Protein AF-U3KQU2-F1 (afdb_monomer)

Radius of gyration: 23.63 Å; Cα contacts (8 Å, |Δi|>4): 163; chains: 1; bounding box: 88×37×46 Å

Mean predicted aligned error: 6.27 Å

Foldseek 3Di:
DDDPPDDPPPPDDPCNVPNDVVVVVVVVVVVVCVVADDQKDKDFAPVVVDAQVVVLVVVQVVCCVVVVNDGWDWDADPVRRRMIITGDDDDDPPDDADPWEWEFEQVQVVVVSSPDDDDPVRTQDTDPPDDPPDDHYYHYPNPPPRHRD

Structure (mmCIF, N/CA/C/O backbone):
data_AF-U3KQU2-F1
#
_entry.id   AF-U3KQU2-F1
#
loop_
_atom_site.group_PDB
_atom_site.id
_atom_site.type_symbol
_atom_site.label_atom_id
_atom_site.label_alt_id
_atom_site.label_comp_id
_atom_site.label_asym_id
_atom_site.label_entity_id
_atom_site.label_seq_id
_atom_site.pdbx_PDB_ins_code
_atom_site.Cartn_x
_atom_site.Cartn_y
_atom_site.Cartn_z
_atom_site.occupancy
_atom_site.B_iso_or_equiv
_atom_site.auth_seq_id
_atom_site.auth_comp_id
_atom_site.auth_asym_id
_atom_site.auth_atom_id
_atom_site.pdbx_PDB_model_num
ATOM 1 N N . MET A 1 1 ? 66.041 1.825 -3.009 1.00 39.00 1 MET A N 1
ATOM 2 C CA . MET A 1 1 ? 65.180 2.712 -2.190 1.00 39.00 1 MET A CA 1
ATOM 3 C C . MET A 1 1 ? 63.747 2.633 -2.703 1.00 39.00 1 MET A C 1
ATOM 5 O O . MET A 1 1 ? 63.413 3.295 -3.675 1.00 39.00 1 MET A O 1
ATOM 9 N N . PHE A 1 2 ? 62.904 1.799 -2.093 1.00 36.03 2 PHE A N 1
ATOM 10 C CA . PHE A 1 2 ? 61.477 1.744 -2.420 1.00 36.03 2 PHE A CA 1
ATOM 11 C C . PHE A 1 2 ? 60.723 2.735 -1.529 1.00 36.03 2 PHE A C 1
ATOM 13 O O . PHE A 1 2 ? 60.588 2.519 -0.326 1.00 36.03 2 PHE A O 1
ATOM 20 N N . HIS A 1 3 ? 60.248 3.836 -2.115 1.00 40.59 3 HIS A N 1
ATOM 21 C CA . HIS A 1 3 ? 59.339 4.769 -1.452 1.00 40.59 3 HIS A CA 1
ATOM 22 C C . HIS A 1 3 ? 57.978 4.079 -1.268 1.00 40.59 3 HIS A C 1
ATOM 24 O O . HIS A 1 3 ? 57.165 4.005 -2.192 1.00 40.59 3 HIS A O 1
ATOM 30 N N . LYS A 1 4 ? 57.724 3.544 -0.068 1.00 43.69 4 LYS A N 1
ATOM 31 C CA . LYS A 1 4 ? 56.393 3.075 0.333 1.00 43.69 4 LYS A CA 1
ATOM 32 C C . LYS A 1 4 ? 55.443 4.279 0.355 1.00 43.69 4 LYS A C 1
ATOM 34 O O . LYS A 1 4 ? 55.439 5.051 1.310 1.00 43.69 4 LYS A O 1
ATOM 39 N N . ARG A 1 5 ? 54.613 4.437 -0.681 1.00 45.62 5 ARG A N 1
ATOM 40 C CA . ARG A 1 5 ? 53.424 5.300 -0.619 1.00 45.62 5 ARG A CA 1
ATOM 41 C C . ARG A 1 5 ? 52.475 4.711 0.423 1.00 45.62 5 ARG A C 1
ATOM 43 O O . ARG A 1 5 ? 51.787 3.727 0.161 1.00 45.62 5 ARG A O 1
ATOM 50 N N . GLY A 1 6 ? 52.465 5.297 1.616 1.00 42.41 6 GLY A N 1
ATOM 51 C CA . GLY A 1 6 ? 51.474 4.993 2.638 1.00 42.41 6 GLY A CA 1
ATOM 52 C C . GLY A 1 6 ? 50.078 5.341 2.123 1.00 42.41 6 GLY A C 1
ATOM 53 O O . GLY A 1 6 ? 49.745 6.515 1.973 1.00 42.41 6 GLY A O 1
ATOM 54 N N . LYS A 1 7 ? 49.250 4.326 1.855 1.00 47.09 7 LYS A N 1
ATOM 55 C CA . LYS A 1 7 ? 47.799 4.500 1.727 1.00 47.09 7 LYS A CA 1
ATOM 56 C C . LYS A 1 7 ? 47.272 4.967 3.086 1.00 47.09 7 LYS A C 1
ATOM 58 O O . LYS A 1 7 ? 47.087 4.158 3.992 1.00 47.09 7 LYS A O 1
ATOM 63 N N . LYS A 1 8 ? 47.031 6.272 3.239 1.00 50.25 8 LYS A N 1
ATOM 64 C CA . LYS A 1 8 ? 46.167 6.787 4.307 1.00 50.25 8 LYS A CA 1
ATOM 65 C C . LYS A 1 8 ? 44.745 6.314 3.998 1.00 50.25 8 LYS A C 1
ATOM 67 O O . LYS A 1 8 ? 44.020 6.977 3.265 1.00 50.25 8 LYS A O 1
ATOM 72 N N . ASN A 1 9 ? 44.352 5.166 4.544 1.00 51.41 9 ASN A N 1
ATOM 73 C CA . ASN A 1 9 ? 42.945 4.784 4.654 1.00 51.41 9 ASN A CA 1
ATOM 74 C C . ASN A 1 9 ? 42.283 5.723 5.676 1.00 51.41 9 ASN A C 1
ATOM 76 O O . ASN A 1 9 ? 42.085 5.365 6.836 1.00 51.41 9 ASN A O 1
ATOM 80 N N . GLY A 1 10 ? 42.012 6.965 5.270 1.00 56.12 10 GLY A N 1
ATOM 81 C CA . GLY A 1 10 ? 41.204 7.884 6.058 1.00 56.12 10 GLY A CA 1
ATOM 82 C C . GLY A 1 10 ? 39.784 7.338 6.118 1.00 56.12 10 GLY A C 1
ATOM 83 O O . GLY A 1 10 ? 39.147 7.183 5.079 1.00 56.12 10 GLY A O 1
ATOM 84 N N . LYS A 1 11 ? 39.291 7.011 7.317 1.00 57.91 11 LYS A N 1
ATOM 85 C CA . LYS A 1 11 ? 37.875 6.692 7.535 1.00 57.91 11 LYS A CA 1
ATOM 86 C C . LYS A 1 11 ? 37.050 7.912 7.125 1.00 57.91 11 LYS A C 1
ATOM 88 O O . LYS A 1 11 ? 36.955 8.879 7.875 1.00 57.91 11 LYS A O 1
ATOM 93 N N . PHE A 1 12 ? 36.493 7.880 5.922 1.00 66.00 12 PHE A N 1
ATOM 94 C CA . PHE A 1 12 ? 35.604 8.922 5.431 1.00 66.00 12 PHE A CA 1
ATOM 95 C C . PHE A 1 12 ? 34.236 8.703 6.083 1.00 66.00 12 PHE A C 1
ATOM 97 O O . PHE A 1 12 ? 33.569 7.708 5.807 1.00 66.00 12 PHE A O 1
ATOM 104 N N . SER A 1 13 ? 33.853 9.573 7.018 1.00 86.44 13 SER A N 1
ATOM 105 C CA . SER A 1 13 ? 32.537 9.518 7.662 1.00 86.44 13 SER A CA 1
ATOM 106 C C . SER A 1 13 ? 31.595 10.533 7.019 1.00 86.44 13 SER A C 1
ATOM 108 O O . SER A 1 13 ? 32.038 11.588 6.567 1.00 86.44 13 SER A O 1
ATOM 110 N N . ILE A 1 14 ? 30.290 10.247 7.005 1.00 91.94 14 ILE A N 1
ATOM 111 C CA . ILE A 1 14 ? 29.272 11.165 6.462 1.00 91.94 14 ILE A CA 1
ATOM 112 C C . ILE A 1 14 ? 29.349 12.531 7.159 1.00 91.94 14 ILE A C 1
ATOM 114 O O . ILE A 1 14 ? 29.248 13.563 6.505 1.00 91.94 14 ILE A O 1
ATOM 118 N N . VAL A 1 15 ? 29.606 12.541 8.471 1.00 94.00 15 VAL A N 1
ATOM 119 C CA . VAL A 1 15 ? 29.765 13.773 9.256 1.00 94.00 15 VAL A CA 1
ATOM 120 C C . VAL A 1 15 ? 31.009 14.551 8.822 1.00 94.00 15 VAL A C 1
ATOM 122 O O . VAL A 1 15 ? 30.950 15.770 8.717 1.00 94.00 15 VAL A O 1
ATOM 125 N N . THR A 1 16 ? 32.116 13.868 8.520 1.00 93.69 16 THR A N 1
ATOM 126 C CA . THR A 1 16 ? 33.335 14.504 7.989 1.00 93.69 16 THR A CA 1
ATOM 127 C C . THR A 1 16 ? 33.115 15.069 6.584 1.00 93.69 16 THR A C 1
ATOM 129 O O . THR A 1 16 ? 33.692 16.095 6.246 1.00 93.69 16 THR A O 1
ATOM 132 N N . ALA A 1 17 ? 32.287 14.410 5.771 1.00 94.75 17 ALA A N 1
ATOM 133 C CA . ALA A 1 17 ? 32.042 14.778 4.380 1.00 94.75 17 ALA A CA 1
ATOM 134 C C . ALA A 1 17 ? 31.012 15.907 4.204 1.00 94.75 17 ALA A C 1
ATOM 136 O O . ALA A 1 17 ? 31.168 16.742 3.320 1.00 94.75 17 ALA A O 1
ATOM 137 N N . LEU A 1 18 ? 29.943 15.901 5.006 1.00 93.38 18 LEU A N 1
ATOM 138 C CA . LEU A 1 18 ? 28.766 16.765 4.832 1.00 93.38 18 LEU A CA 1
ATOM 139 C C . LEU A 1 18 ? 28.514 17.701 6.022 1.00 93.38 18 LEU A C 1
ATOM 141 O O . LEU A 1 18 ? 27.694 18.608 5.927 1.00 93.38 18 LEU A O 1
ATOM 145 N N . GLY A 1 19 ? 29.194 17.483 7.148 1.00 95.44 19 GLY A N 1
ATOM 146 C CA . GLY A 1 19 ? 28.893 18.151 8.409 1.00 95.44 19 GLY A CA 1
ATOM 147 C C . GLY A 1 19 ? 27.722 17.507 9.159 1.00 95.44 19 GLY A C 1
ATOM 148 O O . GLY A 1 19 ? 26.858 16.837 8.590 1.00 95.44 19 GLY A O 1
ATOM 149 N N . LYS A 1 20 ? 27.695 17.711 10.482 1.00 96.06 20 LYS A N 1
ATOM 150 C CA . LYS A 1 20 ? 26.698 17.106 11.381 1.00 96.06 20 LYS A CA 1
ATOM 151 C C . LYS A 1 20 ? 25.268 17.555 11.063 1.00 96.06 20 LYS A C 1
ATOM 153 O O . LYS A 1 20 ? 24.391 16.711 10.950 1.00 96.06 20 LYS A O 1
ATOM 158 N N . GLN A 1 21 ? 25.053 18.856 10.864 1.00 97.62 21 GLN A N 1
ATOM 159 C CA . GLN A 1 21 ? 23.719 19.416 10.618 1.00 97.62 21 GLN A CA 1
ATOM 160 C C . GLN A 1 21 ? 23.072 18.844 9.350 1.00 97.62 21 GLN A C 1
ATOM 162 O O . GLN A 1 21 ? 21.909 18.454 9.363 1.00 97.62 21 GLN A O 1
ATOM 167 N N . GLU A 1 22 ? 23.831 18.744 8.256 1.00 97.38 22 GLU A N 1
ATOM 168 C CA . GLU A 1 22 ? 23.314 18.197 6.999 1.00 97.38 22 GLU A CA 1
ATOM 169 C C . GLU A 1 22 ? 23.091 16.682 7.085 1.00 97.38 22 GLU A C 1
ATOM 171 O O . GLU A 1 22 ? 22.116 16.163 6.536 1.00 97.38 22 GLU A O 1
ATOM 176 N N . AL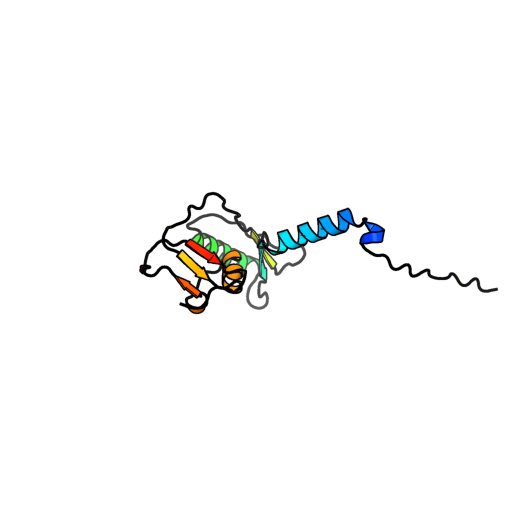A A 1 23 ? 23.956 15.968 7.812 1.00 97.25 23 ALA A N 1
ATOM 177 C CA . ALA A 1 23 ? 23.760 14.550 8.093 1.00 97.25 23 ALA A CA 1
ATOM 178 C C . ALA A 1 23 ? 22.467 14.307 8.892 1.00 97.25 23 ALA A C 1
ATOM 180 O O . ALA A 1 23 ? 21.674 13.445 8.512 1.00 97.25 23 ALA A O 1
ATOM 181 N N . GLU A 1 24 ? 22.216 15.100 9.936 1.00 97.94 24 GLU A N 1
ATOM 182 C CA . GLU A 1 24 ? 20.981 15.048 10.732 1.00 97.94 24 GLU A CA 1
ATOM 183 C C . GLU A 1 24 ? 19.757 15.397 9.880 1.00 97.94 24 GLU A C 1
ATOM 185 O O . GLU A 1 24 ? 18.777 14.654 9.871 1.00 97.94 24 GLU A O 1
ATOM 190 N N . ARG A 1 25 ? 19.827 16.452 9.061 1.00 98.19 25 ARG A N 1
ATOM 191 C CA . ARG A 1 25 ? 18.730 16.828 8.156 1.00 98.19 25 ARG A CA 1
ATOM 192 C C . ARG A 1 25 ? 18.384 15.712 7.166 1.00 98.19 25 ARG A C 1
ATOM 194 O O . ARG A 1 25 ? 17.203 15.432 6.938 1.00 98.19 25 ARG A O 1
ATOM 201 N N . LYS A 1 26 ? 19.392 15.070 6.563 1.00 97.88 26 LYS A N 1
ATOM 202 C CA . LYS A 1 26 ? 19.197 13.927 5.654 1.00 97.88 26 LYS A CA 1
ATOM 203 C C . LYS A 1 26 ? 18.627 12.714 6.384 1.00 97.88 26 LYS A C 1
ATOM 205 O O . LYS A 1 26 ? 17.767 12.040 5.821 1.00 97.88 26 LYS A O 1
ATOM 210 N N . PHE A 1 27 ? 19.063 12.463 7.617 1.00 98.12 27 PHE A N 1
ATOM 211 C CA . PHE A 1 27 ? 18.535 11.387 8.451 1.00 98.12 27 PHE A CA 1
ATOM 212 C C . PHE A 1 27 ? 17.051 11.598 8.780 1.00 98.12 27 PHE A C 1
ATOM 214 O O . PHE A 1 27 ? 16.237 10.719 8.505 1.00 98.12 27 PHE A O 1
ATOM 221 N N . GLU A 1 28 ? 16.663 12.789 9.237 1.00 98.44 28 GLU A N 1
ATOM 222 C CA . GLU A 1 28 ? 15.255 13.115 9.509 1.00 98.44 28 GLU A CA 1
ATOM 223 C C . GLU A 1 28 ? 14.390 13.062 8.242 1.00 98.44 28 GLU A C 1
ATOM 225 O O . GLU A 1 28 ? 13.271 12.542 8.243 1.00 98.44 28 GLU A O 1
ATOM 230 N N . THR A 1 29 ? 14.929 13.536 7.114 1.00 98.44 29 THR A N 1
ATOM 231 C CA . THR A 1 29 ? 14.251 13.436 5.812 1.00 98.44 29 THR A CA 1
ATOM 232 C C . THR A 1 29 ? 14.012 11.975 5.420 1.00 98.44 29 THR A C 1
ATOM 234 O O . THR A 1 29 ? 12.925 11.633 4.950 1.00 98.44 29 THR A O 1
ATOM 237 N N . LEU A 1 30 ? 14.999 11.101 5.639 1.00 98.38 30 LEU A N 1
ATOM 238 C CA . LEU A 1 30 ? 14.871 9.666 5.395 1.00 98.38 30 LEU A CA 1
ATOM 239 C C . LEU A 1 30 ? 13.771 9.053 6.270 1.00 98.38 30 LEU A C 1
ATOM 241 O O . LEU A 1 30 ? 12.878 8.399 5.733 1.00 98.38 30 LEU A O 1
ATOM 245 N N . LEU A 1 31 ? 13.787 9.304 7.583 1.00 98.19 31 LEU A N 1
ATOM 246 C CA . LEU A 1 31 ? 12.765 8.789 8.503 1.00 98.19 31 LEU A CA 1
ATOM 247 C C . LEU A 1 31 ? 11.353 9.233 8.100 1.00 98.19 31 LEU A C 1
ATOM 249 O O . LEU A 1 31 ? 10.413 8.433 8.124 1.00 98.19 31 LEU A O 1
ATOM 253 N N . LYS A 1 32 ? 11.207 10.483 7.648 1.00 97.38 32 LYS A N 1
ATOM 254 C CA . LYS A 1 32 ? 9.939 10.992 7.120 1.00 97.38 32 LYS A CA 1
ATOM 255 C C . LYS A 1 32 ? 9.498 10.237 5.863 1.00 97.38 32 LYS A C 1
ATOM 257 O O . LYS A 1 32 ? 8.329 9.865 5.762 1.00 97.38 32 LYS A O 1
ATOM 262 N N . HIS A 1 33 ? 10.397 9.988 4.912 1.00 98.12 33 HIS A N 1
ATOM 263 C CA . HIS A 1 33 ? 10.060 9.260 3.683 1.00 98.12 33 HIS A CA 1
ATOM 264 C C . HIS A 1 33 ? 9.681 7.800 3.934 1.00 98.12 33 HIS A C 1
ATOM 266 O O . HIS A 1 33 ? 8.765 7.310 3.282 1.00 98.12 33 HIS A O 1
ATOM 272 N N . LEU A 1 34 ? 10.296 7.134 4.916 1.00 97.88 34 LEU A N 1
ATOM 273 C CA . LEU A 1 34 ? 9.996 5.732 5.245 1.00 97.88 34 LEU A CA 1
ATOM 274 C C . LEU A 1 34 ? 8.547 5.493 5.702 1.00 97.88 34 LEU A C 1
ATOM 276 O O . LEU A 1 34 ? 8.079 4.359 5.671 1.00 97.88 34 LEU A O 1
ATOM 280 N N . SER A 1 35 ? 7.830 6.546 6.103 1.00 96.81 35 SER A N 1
ATOM 281 C CA . SER A 1 35 ? 6.416 6.469 6.499 1.00 96.81 35 SER A CA 1
ATOM 282 C C . SER A 1 35 ? 5.433 6.640 5.330 1.00 96.81 35 SER A C 1
ATOM 284 O O . SER A 1 35 ? 4.224 6.570 5.540 1.00 96.81 35 SER A O 1
ATOM 286 N N . HIS A 1 36 ? 5.922 6.896 4.112 1.00 97.69 36 HIS A N 1
ATOM 287 C CA . HIS A 1 36 ? 5.096 7.101 2.921 1.00 97.69 36 HIS A CA 1
ATOM 288 C C . HIS A 1 36 ? 5.280 5.930 1.944 1.00 97.69 36 HIS A C 1
ATOM 290 O O . HIS A 1 36 ? 6.390 5.406 1.822 1.00 97.69 36 HIS A O 1
ATOM 296 N N . PRO A 1 37 ? 4.222 5.503 1.229 1.00 97.69 37 PRO A N 1
ATOM 297 C CA . PRO A 1 37 ? 4.372 4.481 0.203 1.00 97.69 37 PRO A CA 1
ATOM 298 C C . PRO A 1 37 ? 5.250 4.997 -0.952 1.00 97.69 37 PRO A C 1
ATOM 300 O O . PRO A 1 37 ? 5.269 6.204 -1.218 1.00 97.69 37 PRO A O 1
ATOM 303 N N . PRO A 1 38 ? 5.952 4.105 -1.675 1.00 98.12 38 PRO A N 1
ATOM 304 C CA . PRO A 1 38 ? 6.593 4.461 -2.936 1.00 98.12 38 PRO A CA 1
ATOM 305 C C . PRO A 1 38 ? 5.594 5.078 -3.923 1.00 98.12 38 PRO A C 1
ATOM 307 O O . PRO A 1 38 ? 4.417 4.722 -3.936 1.00 98.12 38 PRO A O 1
ATOM 310 N N . SER A 1 39 ? 6.069 5.970 -4.792 1.00 97.88 39 SER A N 1
ATOM 311 C CA . SER A 1 39 ? 5.239 6.623 -5.815 1.00 97.88 39 SER A CA 1
ATOM 312 C C . SER A 1 39 ? 4.848 5.708 -6.981 1.00 97.88 39 SER A C 1
ATOM 314 O O . SER A 1 39 ? 4.027 6.098 -7.809 1.00 97.88 39 SER A O 1
ATOM 316 N N . PHE A 1 40 ? 5.411 4.500 -7.045 1.00 98.31 40 PHE A N 1
ATOM 317 C CA . PHE A 1 40 ? 5.100 3.491 -8.048 1.00 98.31 40 PHE A CA 1
ATOM 318 C C . PHE A 1 40 ? 4.857 2.136 -7.392 1.00 98.31 40 PHE A C 1
ATOM 320 O O . PHE A 1 40 ? 5.659 1.675 -6.577 1.00 98.31 40 PHE A O 1
ATOM 327 N N . THR A 1 41 ? 3.790 1.472 -7.821 1.00 98.38 41 THR A N 1
ATOM 328 C CA . THR A 1 41 ? 3.624 0.031 -7.650 1.00 98.38 41 THR A CA 1
ATOM 329 C C . THR A 1 41 ? 4.356 -0.658 -8.791 1.00 98.38 41 THR A C 1
ATOM 331 O O . THR A 1 41 ? 4.160 -0.316 -9.958 1.00 98.38 41 THR A O 1
ATOM 334 N N . THR A 1 42 ? 5.213 -1.620 -8.466 1.00 98.56 42 THR A N 1
ATOM 335 C CA . THR A 1 42 ? 6.022 -2.337 -9.452 1.00 98.56 42 THR A CA 1
ATOM 336 C C . THR A 1 42 ? 5.587 -3.792 -9.540 1.00 98.56 42 THR A C 1
ATOM 338 O O . THR A 1 42 ? 5.310 -4.438 -8.528 1.00 98.56 42 THR A O 1
ATOM 341 N N . VAL A 1 43 ? 5.507 -4.312 -10.762 1.00 98.44 43 VAL A N 1
ATOM 342 C CA . VAL A 1 43 ? 5.123 -5.699 -11.036 1.00 98.44 43 VAL A CA 1
ATOM 343 C C . VAL A 1 43 ? 6.166 -6.306 -11.959 1.00 98.44 43 VAL A C 1
ATOM 345 O O . VAL A 1 43 ? 6.442 -5.762 -13.026 1.00 98.44 43 VAL A O 1
ATOM 348 N N . ARG A 1 44 ? 6.745 -7.440 -11.559 1.00 98.69 44 ARG A N 1
ATOM 349 C CA . ARG A 1 44 ? 7.632 -8.223 -12.423 1.00 98.69 44 ARG A CA 1
ATOM 350 C C . ARG A 1 44 ? 6.808 -9.226 -13.221 1.00 98.69 44 ARG A C 1
ATOM 352 O O . ARG A 1 44 ? 6.068 -10.022 -12.646 1.00 98.69 44 ARG A O 1
ATOM 359 N N . VAL A 1 45 ? 6.953 -9.194 -14.535 1.00 98.75 45 VAL A N 1
ATOM 360 C CA . VAL A 1 45 ? 6.310 -10.115 -15.466 1.00 98.75 45 VAL A CA 1
ATOM 361 C C . VAL A 1 45 ? 7.026 -11.459 -15.418 1.00 98.75 45 VAL A C 1
ATOM 363 O O . VAL A 1 45 ? 8.250 -11.536 -15.495 1.00 98.75 45 VAL A O 1
ATOM 366 N N . ASN A 1 46 ? 6.261 -12.545 -15.315 1.00 98.50 46 ASN A N 1
ATOM 367 C CA . ASN A 1 46 ? 6.805 -13.883 -15.500 1.00 98.50 46 ASN A CA 1
ATOM 368 C C . ASN A 1 46 ? 6.957 -14.181 -17.000 1.00 98.50 46 ASN A C 1
ATOM 370 O O . ASN A 1 46 ? 6.060 -14.746 -17.630 1.00 98.50 46 ASN A O 1
ATOM 374 N N . THR A 1 47 ? 8.101 -13.797 -17.562 1.00 98.38 47 THR A N 1
ATOM 375 C CA . THR A 1 47 ? 8.395 -13.892 -19.000 1.00 98.38 47 THR A CA 1
ATOM 376 C C . THR A 1 47 ? 8.509 -15.319 -19.530 1.00 98.38 47 THR A C 1
ATOM 378 O O . THR A 1 47 ? 8.455 -15.517 -20.739 1.00 98.38 47 THR A O 1
ATOM 381 N N . HIS A 1 48 ? 8.590 -16.322 -18.650 1.00 98.38 48 HIS A N 1
ATOM 382 C CA . HIS A 1 48 ? 8.499 -17.729 -19.042 1.00 98.38 48 HIS A CA 1
ATOM 383 C C . HIS A 1 48 ? 7.092 -18.114 -19.532 1.00 98.38 48 HIS A C 1
ATOM 385 O O . HIS A 1 48 ? 6.951 -19.029 -20.335 1.00 98.38 48 HIS A O 1
ATOM 391 N N . LEU A 1 49 ? 6.043 -17.444 -19.036 1.00 98.50 49 LEU A N 1
ATOM 392 C CA . LEU A 1 49 ? 4.649 -17.791 -19.340 1.00 98.50 49 LEU A CA 1
ATOM 393 C C . LEU A 1 49 ? 3.963 -16.794 -20.278 1.00 98.50 49 LEU A C 1
ATOM 395 O O . LEU A 1 49 ? 3.050 -17.178 -21.002 1.00 98.50 49 LEU A O 1
ATOM 399 N N . ALA A 1 50 ? 4.360 -15.520 -20.256 1.00 98.44 50 ALA A N 1
ATOM 400 C CA . ALA A 1 50 ? 3.718 -14.481 -21.055 1.00 98.44 50 ALA A CA 1
ATOM 401 C C . ALA A 1 50 ? 4.677 -13.334 -21.392 1.00 98.44 50 ALA A C 1
ATOM 403 O O . ALA A 1 50 ? 5.567 -12.998 -20.613 1.00 98.44 50 ALA A O 1
ATOM 404 N N . SER A 1 51 ? 4.460 -12.680 -22.536 1.00 98.56 51 SER A N 1
ATOM 405 C CA . SER A 1 51 ? 5.228 -11.491 -22.908 1.00 98.56 51 SER A CA 1
ATOM 406 C C . SER A 1 51 ? 4.833 -10.273 -22.065 1.00 98.56 51 SER A C 1
ATOM 408 O O . SER A 1 51 ? 3.693 -10.138 -21.613 1.00 98.56 51 SER A O 1
ATOM 410 N N . VAL A 1 52 ? 5.771 -9.338 -21.902 1.00 98.62 52 VAL A N 1
ATOM 411 C CA . VAL A 1 52 ? 5.556 -8.086 -21.157 1.00 98.62 52 VAL A CA 1
ATOM 412 C C . VAL A 1 52 ? 4.413 -7.269 -21.754 1.00 98.62 52 VAL A C 1
ATOM 414 O O . VAL A 1 52 ? 3.570 -6.772 -21.013 1.00 98.62 52 VAL A O 1
ATOM 417 N N . GLN A 1 53 ? 4.329 -7.186 -23.086 1.00 98.50 53 GLN A N 1
ATOM 418 C CA . GLN A 1 53 ? 3.255 -6.462 -23.768 1.00 98.50 53 GLN A CA 1
ATOM 419 C C . GLN A 1 53 ? 1.882 -7.101 -23.526 1.00 98.50 53 GLN A C 1
ATOM 421 O O . GLN A 1 53 ? 0.906 -6.386 -23.304 1.00 98.50 53 GLN A O 1
ATOM 426 N N . HIS A 1 54 ? 1.800 -8.434 -23.536 1.00 98.56 54 HIS A N 1
ATOM 427 C CA . HIS A 1 54 ? 0.548 -9.132 -23.261 1.00 98.56 54 HIS A CA 1
ATOM 428 C C . HIS A 1 54 ? 0.074 -8.872 -21.826 1.00 98.56 54 HIS A C 1
ATOM 430 O O . HIS A 1 54 ? -1.058 -8.437 -21.624 1.00 98.56 54 HIS A O 1
ATOM 436 N N . VAL A 1 55 ? 0.958 -9.041 -20.835 1.00 98.69 55 VAL A N 1
ATOM 437 C CA . VAL A 1 55 ? 0.626 -8.774 -19.423 1.00 98.69 55 VAL A CA 1
ATOM 438 C C . VAL A 1 55 ? 0.294 -7.301 -19.189 1.00 98.69 55 VAL A C 1
ATOM 440 O O . VAL A 1 55 ? -0.637 -6.997 -18.449 1.00 98.69 55 VAL A O 1
ATOM 443 N N . LYS A 1 56 ? 0.994 -6.377 -19.854 1.00 98.56 56 LYS A N 1
ATOM 444 C CA . LYS A 1 56 ? 0.679 -4.946 -19.806 1.00 98.56 56 LYS A CA 1
ATOM 445 C C . LYS A 1 56 ? -0.749 -4.656 -20.279 1.00 98.56 56 LYS A C 1
ATOM 447 O O . LYS A 1 56 ? -1.435 -3.885 -19.618 1.00 98.56 56 LYS A O 1
ATOM 452 N N . ASN A 1 57 ? -1.202 -5.271 -21.372 1.00 98.12 57 ASN A N 1
ATOM 453 C CA . ASN A 1 57 ? -2.574 -5.100 -21.863 1.00 98.12 57 ASN A CA 1
ATOM 454 C C . ASN A 1 57 ? -3.600 -5.662 -20.865 1.00 98.12 57 ASN A C 1
ATOM 456 O O . ASN A 1 57 ? -4.547 -4.965 -20.518 1.00 98.12 57 ASN A O 1
ATOM 460 N N . LEU A 1 58 ? -3.359 -6.863 -20.324 1.00 98.38 58 LEU A N 1
ATOM 461 C CA . LEU A 1 58 ? -4.227 -7.446 -19.292 1.00 98.38 58 LEU A CA 1
ATOM 462 C C . LEU A 1 58 ? -4.331 -6.553 -18.048 1.00 98.38 58 LEU A C 1
ATOM 464 O O . LEU A 1 58 ? -5.410 -6.394 -17.482 1.00 98.38 58 LEU A O 1
ATOM 468 N N . LEU A 1 59 ? -3.215 -5.956 -17.622 1.00 97.94 59 LEU A N 1
ATOM 469 C CA . LEU A 1 59 ? -3.212 -5.024 -16.499 1.00 97.94 59 LEU A CA 1
ATOM 470 C C . LEU A 1 59 ? -3.934 -3.715 -16.831 1.00 97.94 59 LEU A C 1
ATOM 472 O O . LEU A 1 59 ? -4.614 -3.187 -15.960 1.00 97.94 59 LEU A O 1
ATOM 476 N N . LEU A 1 60 ? -3.818 -3.188 -18.053 1.00 97.38 60 LEU A N 1
ATOM 477 C CA . LEU A 1 60 ? -4.578 -2.003 -18.468 1.00 97.38 60 LEU A CA 1
ATOM 478 C C . LEU A 1 60 ? -6.087 -2.251 -18.351 1.00 97.38 60 LEU A C 1
ATOM 480 O O . LEU A 1 60 ? -6.785 -1.436 -17.747 1.00 97.38 60 LEU A O 1
ATOM 484 N N . ASP A 1 61 ? -6.563 -3.396 -18.843 1.00 96.19 61 ASP A N 1
ATOM 485 C CA . ASP A 1 61 ? -7.972 -3.789 -18.742 1.00 96.19 61 ASP A CA 1
ATOM 486 C C . ASP A 1 61 ? -8.408 -3.957 -17.277 1.00 96.19 61 ASP A C 1
ATOM 488 O O . ASP A 1 61 ? -9.503 -3.549 -16.887 1.00 96.19 61 ASP A O 1
ATOM 492 N N . GLU A 1 62 ? -7.551 -4.543 -16.437 1.00 97.25 62 GLU A N 1
ATOM 493 C CA . GLU A 1 62 ? -7.845 -4.745 -15.017 1.00 97.25 62 GLU A CA 1
ATOM 494 C C . GLU A 1 62 ? -7.902 -3.426 -14.234 1.00 97.25 62 GLU A C 1
ATOM 496 O O . GLU A 1 62 ? -8.822 -3.212 -13.443 1.00 97.25 62 GLU A O 1
ATOM 501 N N . LEU A 1 63 ? -6.976 -2.496 -14.482 1.00 96.44 63 LEU A N 1
ATOM 502 C CA . LEU A 1 63 ? -6.994 -1.180 -13.837 1.00 96.44 63 LEU A CA 1
ATOM 503 C C . LEU A 1 63 ? -8.226 -0.369 -14.257 1.00 96.44 63 LEU A C 1
ATOM 505 O O . LEU A 1 63 ? -8.811 0.318 -13.418 1.00 96.44 63 LEU A O 1
ATOM 509 N N . GLN A 1 64 ? -8.664 -0.480 -15.516 1.00 95.19 64 GLN A N 1
ATOM 510 C CA . GLN A 1 64 ? -9.911 0.146 -15.963 1.00 95.19 64 GLN A CA 1
ATOM 511 C C . GLN A 1 64 ? -11.125 -0.376 -15.185 1.00 95.19 64 GLN A C 1
ATOM 513 O O . GLN A 1 64 ? -11.975 0.423 -14.786 1.00 95.19 64 GLN A O 1
ATOM 518 N N . LYS A 1 65 ? -11.193 -1.688 -14.922 1.00 95.69 65 LYS A N 1
ATOM 519 C CA . LYS A 1 65 ? -12.264 -2.292 -14.111 1.00 95.69 65 LYS A CA 1
ATOM 520 C C . LYS A 1 65 ? -12.210 -1.819 -12.659 1.00 95.69 65 LYS A C 1
ATOM 522 O O . LYS A 1 65 ? -13.233 -1.403 -12.125 1.00 95.69 65 LYS A O 1
ATOM 527 N N . GLN A 1 66 ? -11.035 -1.847 -12.028 1.00 95.81 66 GLN A N 1
ATOM 528 C CA . GLN A 1 66 ? -10.893 -1.495 -10.608 1.00 95.81 66 GLN A CA 1
ATOM 529 C C . GLN A 1 66 ? -11.099 -0.003 -10.321 1.00 95.81 66 GLN A C 1
ATOM 531 O O . GLN A 1 66 ? -11.576 0.355 -9.244 1.00 95.81 66 GLN A O 1
ATOM 536 N N . PHE A 1 67 ? -10.754 0.874 -11.267 1.00 94.12 67 PHE A N 1
ATOM 537 C CA . PHE A 1 67 ? -10.870 2.323 -11.093 1.00 94.12 67 PHE A CA 1
ATOM 538 C C . PHE A 1 67 ? -12.040 2.953 -11.858 1.00 94.12 67 PHE A C 1
ATOM 540 O O . PHE A 1 67 ? -12.000 4.150 -12.147 1.00 94.12 67 PHE A O 1
ATOM 547 N N . ASN A 1 68 ? -13.089 2.181 -12.166 1.00 92.50 68 ASN A N 1
ATOM 548 C CA . ASN A 1 68 ? -14.320 2.664 -12.805 1.00 92.50 68 ASN A CA 1
ATOM 549 C C . ASN A 1 68 ? -14.056 3.509 -14.069 1.00 92.50 68 ASN A C 1
ATOM 551 O O . ASN A 1 68 ? -14.615 4.593 -14.237 1.00 92.50 68 ASN A O 1
ATOM 555 N N . GLY A 1 69 ? -13.163 3.032 -14.939 1.00 87.62 69 GLY A N 1
ATOM 556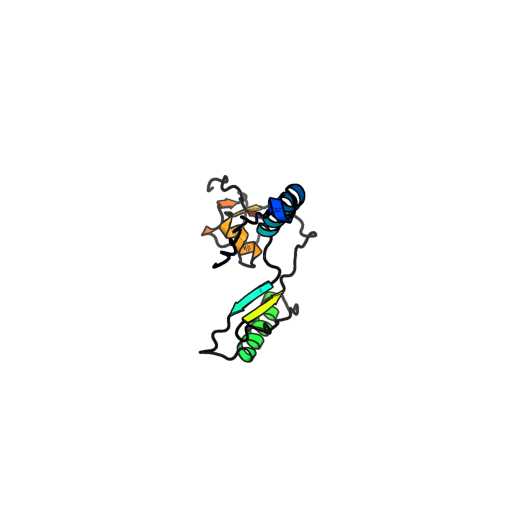 C CA . GLY A 1 69 ? -12.805 3.696 -16.195 1.00 87.62 69 GLY A CA 1
ATOM 557 C C . GLY A 1 69 ? -11.739 4.790 -16.082 1.00 87.62 69 GLY A C 1
ATOM 558 O O . GLY A 1 69 ? -11.380 5.386 -17.098 1.00 87.62 69 GLY A O 1
ATOM 559 N N . LEU A 1 70 ? -11.185 5.057 -14.892 1.00 90.19 70 LEU A N 1
ATOM 560 C CA . LEU A 1 70 ? -10.037 5.956 -14.766 1.00 90.19 70 LEU A CA 1
ATOM 561 C C . LEU A 1 70 ? -8.809 5.346 -15.455 1.00 90.19 70 LEU A C 1
ATOM 563 O O . LEU A 1 70 ? -8.320 4.284 -15.073 1.00 90.19 70 LEU A O 1
ATOM 567 N N . SER A 1 71 ? -8.271 6.056 -16.443 1.00 89.19 71 SER A N 1
ATOM 568 C CA . SER A 1 71 ? -7.059 5.638 -17.141 1.00 89.19 71 SER A CA 1
ATOM 569 C C . SER A 1 71 ? -5.815 5.928 -16.299 1.00 89.19 71 SER A C 1
ATOM 571 O O . SER A 1 71 ? -5.461 7.088 -16.079 1.00 89.19 71 SER A O 1
ATOM 573 N N . VAL A 1 72 ? -5.119 4.873 -15.871 1.00 93.31 72 VAL A N 1
ATOM 574 C CA . VAL A 1 72 ? -3.809 4.944 -15.207 1.00 93.31 72 VAL A CA 1
ATOM 575 C C . VAL A 1 72 ? -2.756 4.361 -16.155 1.00 93.31 72 VAL A C 1
ATOM 577 O O . VAL A 1 72 ? -2.943 3.247 -16.645 1.00 93.31 72 VAL A O 1
ATOM 580 N N . PRO A 1 73 ? -1.656 5.076 -16.456 1.00 96.00 73 PRO A N 1
ATOM 581 C CA . PRO A 1 73 ? -0.657 4.569 -17.387 1.00 96.00 73 PRO A CA 1
ATOM 582 C C . PRO A 1 73 ? 0.153 3.427 -16.764 1.00 96.00 73 PRO A C 1
ATOM 584 O O . PRO A 1 73 ? 0.440 3.433 -15.569 1.00 96.00 73 PRO A O 1
ATOM 587 N N . ILE A 1 74 ? 0.593 2.487 -17.602 1.00 98.12 74 ILE A N 1
ATOM 588 C CA . ILE A 1 74 ? 1.568 1.458 -17.227 1.00 98.12 74 ILE A CA 1
ATOM 589 C C . ILE A 1 74 ? 2.837 1.671 -18.049 1.00 98.12 74 ILE A C 1
ATOM 591 O O . ILE A 1 74 ? 2.818 1.600 -19.285 1.00 98.12 74 ILE A O 1
ATOM 595 N N . LEU A 1 75 ? 3.945 1.927 -17.363 1.00 98.06 75 LEU A N 1
ATOM 596 C CA . LEU A 1 75 ? 5.257 2.130 -17.972 1.00 98.06 75 LEU A CA 1
ATOM 597 C C . LEU A 1 75 ? 6.063 0.833 -17.881 1.00 98.06 75 LEU A C 1
ATOM 599 O O . LEU A 1 75 ? 5.973 0.120 -16.889 1.00 98.06 75 LEU A O 1
ATOM 603 N N . GLN A 1 76 ? 6.859 0.525 -18.899 1.00 98.44 76 GLN A N 1
ATOM 604 C CA . GLN A 1 76 ? 7.870 -0.528 -18.808 1.00 98.44 76 GLN A CA 1
ATOM 605 C C . GLN A 1 76 ? 9.187 0.118 -18.376 1.00 98.44 76 GLN A C 1
ATOM 607 O O . GLN A 1 76 ? 9.522 1.200 -18.864 1.00 98.44 76 GLN A O 1
ATOM 612 N N . HIS A 1 77 ? 9.908 -0.500 -17.442 1.00 98.31 77 HIS A N 1
ATOM 613 C CA . HIS A 1 77 ? 11.187 0.041 -16.986 1.00 98.31 77 HIS A CA 1
ATOM 614 C C . HIS A 1 77 ? 12.237 -0.068 -18.112 1.00 98.31 77 HIS A C 1
ATOM 616 O O . HIS A 1 77 ? 12.346 -1.134 -18.719 1.00 98.31 77 HIS A O 1
ATOM 622 N N . PRO A 1 78 ? 13.034 0.983 -18.392 1.00 96.62 78 PRO A N 1
ATOM 623 C CA . PRO A 1 78 ? 13.987 0.976 -19.507 1.00 96.62 78 PRO A CA 1
ATOM 624 C C . PRO A 1 78 ? 15.088 -0.083 -19.344 1.00 96.62 78 PRO A C 1
ATOM 626 O O . PRO A 1 78 ? 15.376 -0.819 -20.282 1.00 96.62 78 PRO A O 1
ATOM 629 N N . ASP A 1 79 ? 15.653 -0.203 -18.138 1.00 98.38 79 ASP A N 1
ATOM 630 C CA . ASP A 1 79 ? 16.769 -1.129 -17.874 1.00 98.38 79 ASP A CA 1
ATOM 631 C C . ASP A 1 79 ? 16.326 -2.526 -17.405 1.00 98.38 79 ASP A C 1
ATOM 633 O O . ASP A 1 79 ? 17.103 -3.477 -17.444 1.00 98.38 79 ASP A O 1
ATOM 637 N N . LEU A 1 80 ? 15.076 -2.662 -16.951 1.00 98.31 80 LEU A N 1
ATOM 638 C CA . LEU A 1 80 ? 14.521 -3.890 -16.380 1.00 98.31 80 LEU A CA 1
ATOM 639 C C . LEU A 1 80 ? 13.325 -4.293 -17.234 1.00 98.31 80 LEU A C 1
ATOM 641 O O . LEU A 1 80 ? 12.180 -3.955 -16.941 1.00 98.31 80 LEU A O 1
ATOM 645 N N . GLN A 1 81 ? 13.611 -4.961 -18.348 1.00 97.38 81 GLN A N 1
ATOM 646 C CA . GLN A 1 81 ? 12.628 -5.171 -19.411 1.00 97.38 81 GLN A CA 1
ATOM 647 C C . GLN A 1 81 ? 11.418 -5.996 -18.958 1.00 97.38 81 GLN A C 1
ATOM 649 O O . GLN A 1 81 ? 10.348 -5.849 -19.540 1.00 97.38 81 GLN A O 1
ATOM 654 N N . ASP A 1 82 ? 11.555 -6.818 -17.918 1.00 98.44 82 ASP A N 1
ATOM 655 C CA . ASP A 1 82 ? 10.483 -7.616 -17.322 1.00 98.44 82 ASP A CA 1
ATOM 656 C C . ASP A 1 82 ? 9.710 -6.883 -16.207 1.00 98.44 82 ASP A C 1
ATOM 658 O O . ASP A 1 82 ? 8.861 -7.491 -15.558 1.00 98.44 82 ASP A O 1
ATOM 662 N N . VAL A 1 83 ? 9.951 -5.588 -15.976 1.00 98.81 83 VAL A N 1
ATOM 663 C CA . VAL A 1 83 ? 9.294 -4.800 -14.921 1.00 98.81 83 VAL A CA 1
ATOM 664 C C . VAL A 1 83 ? 8.318 -3.777 -15.500 1.00 98.81 83 VAL A C 1
ATOM 666 O O . VAL A 1 83 ? 8.660 -2.957 -16.355 1.00 98.81 83 VAL A O 1
ATOM 669 N N . LEU A 1 84 ? 7.100 -3.784 -14.959 1.00 98.81 84 LEU A N 1
ATOM 670 C CA . LEU A 1 84 ? 6.059 -2.789 -15.194 1.00 98.81 84 LEU A CA 1
ATOM 671 C C . LEU A 1 84 ? 5.905 -1.871 -13.974 1.00 98.81 84 LEU A C 1
ATOM 673 O O . LEU A 1 84 ? 5.954 -2.320 -12.828 1.00 98.81 84 LEU A O 1
ATOM 677 N N . LEU A 1 85 ? 5.701 -0.582 -14.233 1.00 98.75 85 LEU A N 1
ATOM 678 C CA . LEU A 1 85 ? 5.555 0.486 -13.248 1.00 98.75 85 LEU A CA 1
ATOM 679 C C . LEU A 1 85 ? 4.165 1.114 -13.385 1.00 98.75 85 LEU A C 1
ATOM 681 O O . LEU A 1 85 ? 3.782 1.564 -14.468 1.00 98.75 85 LEU A O 1
ATOM 685 N N . ILE A 1 86 ? 3.436 1.179 -12.274 1.00 98.44 86 ILE A N 1
ATOM 686 C CA . ILE A 1 86 ? 2.095 1.759 -12.179 1.00 98.44 86 ILE A CA 1
ATOM 687 C C . ILE A 1 86 ? 2.171 2.933 -11.189 1.00 98.44 86 ILE A C 1
ATOM 689 O O . ILE A 1 86 ? 2.512 2.706 -10.025 1.00 98.44 86 ILE A O 1
ATOM 693 N N . PRO A 1 87 ? 1.913 4.186 -11.603 1.00 97.94 87 PRO A N 1
ATOM 694 C CA . PRO A 1 87 ? 2.010 5.336 -10.713 1.00 97.94 87 PRO A CA 1
ATOM 695 C C . PRO A 1 87 ? 0.905 5.324 -9.651 1.00 97.94 87 PRO A C 1
ATOM 697 O O . PRO A 1 87 ? -0.256 5.023 -9.931 1.00 97.94 87 PRO A O 1
ATOM 700 N N . VAL A 1 88 ? 1.265 5.702 -8.426 1.00 97.56 88 VAL A N 1
ATOM 701 C CA . VAL A 1 88 ? 0.345 5.815 -7.289 1.00 97.56 88 VAL A CA 1
ATOM 702 C C . VAL A 1 88 ? -0.284 7.208 -7.263 1.00 97.56 88 VAL A C 1
ATOM 704 O O . VAL A 1 88 ? 0.411 8.222 -7.296 1.00 97.56 88 VAL A O 1
ATOM 707 N N . ILE A 1 89 ? -1.613 7.274 -7.147 1.00 95.44 89 ILE A N 1
ATOM 708 C CA . ILE A 1 89 ? -2.357 8.537 -7.042 1.00 95.44 89 ILE A CA 1
ATOM 709 C C . ILE A 1 89 ? -2.565 8.892 -5.564 1.00 95.44 89 ILE A C 1
ATOM 711 O O . ILE A 1 89 ? -3.481 8.388 -4.910 1.00 95.44 89 ILE A O 1
ATOM 715 N N . GLY A 1 90 ? -1.757 9.811 -5.039 1.00 94.44 90 GLY A N 1
ATOM 716 C CA . GLY A 1 90 ? -1.887 10.316 -3.673 1.00 94.44 90 GLY A CA 1
ATOM 717 C C . GLY A 1 90 ? -0.795 11.326 -3.302 1.00 94.44 90 GLY A C 1
ATOM 718 O O . GLY A 1 90 ? 0.068 11.619 -4.125 1.00 94.44 90 GLY A O 1
ATOM 719 N N . PRO A 1 91 ? -0.807 11.866 -2.070 1.00 96.44 91 PRO A N 1
ATOM 720 C CA . PRO A 1 91 ? -1.833 11.688 -1.042 1.00 96.44 91 PRO A CA 1
ATOM 721 C C . PRO A 1 91 ? -3.086 12.536 -1.321 1.00 96.44 91 PRO A C 1
ATOM 723 O O . PRO A 1 91 ? -2.997 13.690 -1.738 1.00 96.44 91 PRO A O 1
ATOM 726 N N . ARG A 1 92 ? -4.274 11.992 -1.036 1.00 97.06 92 ARG A N 1
ATOM 727 C CA . ARG A 1 92 ? -5.545 12.729 -1.143 1.00 97.06 92 ARG A CA 1
ATOM 728 C C . ARG A 1 92 ? -5.848 13.440 0.177 1.00 97.06 92 ARG A C 1
ATOM 730 O O . ARG A 1 92 ? -6.139 12.791 1.175 1.00 97.06 92 ARG A O 1
ATOM 737 N N . LYS A 1 93 ? -5.785 14.774 0.186 1.00 96.44 93 LYS A N 1
ATOM 738 C CA . LYS A 1 93 ? -6.027 15.603 1.388 1.00 96.44 93 LYS A CA 1
ATOM 739 C C . LYS A 1 93 ? -7.501 15.973 1.608 1.00 96.44 93 LYS A C 1
ATOM 741 O O . LYS A 1 93 ? -7.833 16.579 2.617 1.00 96.44 93 LYS A O 1
ATOM 746 N N . ASN A 1 94 ? -8.375 15.626 0.667 1.00 97.00 94 ASN A N 1
ATOM 747 C CA . ASN A 1 94 ? -9.791 15.999 0.640 1.00 97.00 94 ASN A CA 1
ATOM 748 C C . ASN A 1 94 ? -10.743 14.890 1.135 1.00 97.00 94 ASN A C 1
ATOM 750 O O . ASN A 1 94 ? -11.955 15.016 0.974 1.00 97.00 94 ASN A O 1
ATOM 754 N N . ILE A 1 95 ? -10.223 13.803 1.714 1.00 97.00 95 ILE A N 1
ATOM 755 C CA . ILE A 1 95 ? -11.042 12.709 2.256 1.00 97.00 95 ILE A CA 1
ATOM 756 C C . ILE A 1 95 ? -11.619 13.137 3.614 1.00 97.00 95 ILE A C 1
ATOM 758 O O . ILE A 1 95 ? -10.870 13.452 4.539 1.00 97.00 95 ILE A O 1
ATOM 762 N N . LYS A 1 96 ? -12.952 13.145 3.738 1.00 97.69 96 LYS A N 1
ATOM 763 C CA . LYS A 1 96 ? -13.654 13.436 4.998 1.00 97.69 96 LYS A CA 1
ATOM 764 C C . LYS A 1 96 ? -13.729 12.182 5.873 1.00 97.69 96 LYS A C 1
ATOM 766 O O . LYS A 1 96 ? -14.080 11.111 5.383 1.00 97.69 96 LYS A O 1
ATOM 771 N N . LYS A 1 97 ? -13.420 12.338 7.162 1.00 97.75 97 LYS A N 1
ATOM 772 C CA . LYS A 1 97 ? -13.543 11.278 8.174 1.00 97.75 97 LYS A CA 1
ATOM 773 C C . LYS A 1 97 ? -15.016 10.985 8.474 1.00 97.75 97 LYS A C 1
ATOM 775 O O . LYS A 1 97 ? -15.844 11.893 8.420 1.00 97.75 97 LYS A O 1
ATOM 780 N N . GLN A 1 98 ? -15.306 9.732 8.798 1.00 97.50 98 GLN A N 1
ATOM 781 C CA . GLN A 1 98 ? -16.627 9.225 9.174 1.00 97.50 98 GLN A CA 1
ATOM 782 C C . GLN A 1 98 ? -16.702 9.016 10.688 1.00 97.50 98 GLN A C 1
ATOM 784 O O . GLN A 1 98 ? -15.671 8.921 11.345 1.00 97.50 98 GLN A O 1
ATOM 789 N N . GLN A 1 99 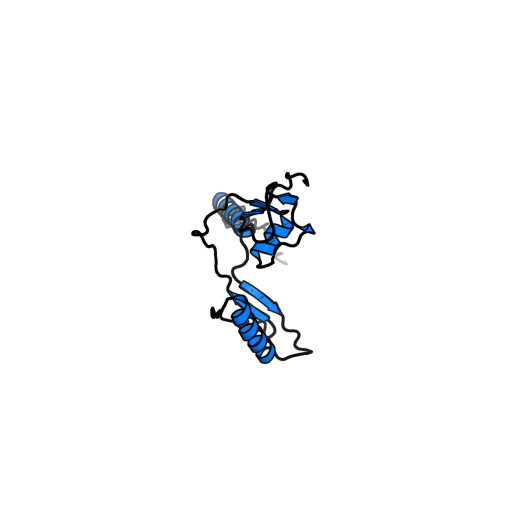? -17.917 8.932 11.234 1.00 95.88 99 GLN A N 1
ATOM 790 C CA . GLN A 1 99 ? -18.119 8.642 12.661 1.00 95.88 99 GLN A CA 1
ATOM 791 C C . GLN A 1 99 ? -17.854 7.173 13.015 1.00 95.88 99 GLN A C 1
ATOM 793 O O . GLN A 1 99 ? -17.446 6.881 14.134 1.00 95.88 99 GLN A O 1
ATOM 798 N N . CYS A 1 100 ? -18.105 6.252 12.080 1.00 97.19 100 CYS A N 1
ATOM 799 C CA . CYS A 1 100 ? -17.836 4.830 12.259 1.00 97.19 100 CYS A CA 1
ATOM 800 C C . CYS A 1 100 ? -16.392 4.524 11.838 1.00 97.19 100 CYS A C 1
ATOM 802 O O . CYS A 1 100 ? -15.957 4.903 10.744 1.00 97.19 100 CYS A O 1
ATOM 804 N N . GLU A 1 101 ? -15.640 3.865 12.716 1.00 98.06 101 GLU A N 1
ATOM 805 C CA . GLU A 1 101 ? -14.194 3.694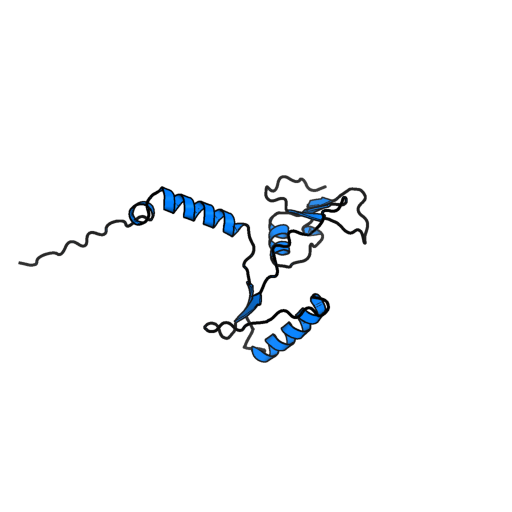 12.596 1.00 98.06 101 GLU A CA 1
ATOM 806 C C . GLU A 1 101 ? -13.784 2.225 12.751 1.00 98.06 101 GLU A C 1
ATOM 808 O O . GLU A 1 101 ? -14.378 1.467 13.521 1.00 98.06 101 GLU A O 1
ATOM 813 N N . ALA A 1 102 ? -12.728 1.832 12.038 1.00 98.50 102 ALA A N 1
ATOM 814 C CA . ALA A 1 102 ? -12.016 0.575 12.250 1.00 98.50 102 ALA A CA 1
ATOM 815 C C . ALA A 1 102 ? -10.528 0.851 12.458 1.00 98.50 102 ALA A C 1
ATOM 817 O O . ALA A 1 102 ? -9.920 1.640 11.730 1.00 98.50 102 ALA A O 1
ATOM 818 N N . ILE A 1 103 ? -9.925 0.163 13.420 1.00 98.69 103 ILE A N 1
ATOM 819 C CA . ILE A 1 103 ? -8.489 0.203 13.675 1.00 98.69 103 ILE A CA 1
ATOM 820 C C . ILE A 1 103 ? -7.881 -1.094 13.153 1.00 98.69 103 ILE A C 1
ATOM 822 O O . ILE A 1 103 ? -8.366 -2.188 13.451 1.00 98.69 103 ILE A O 1
ATOM 826 N N . VAL A 1 104 ? -6.797 -0.976 12.391 1.00 98.75 104 VAL A N 1
ATOM 827 C CA . VAL A 1 104 ? -5.997 -2.102 11.904 1.00 98.75 104 VAL A CA 1
ATOM 828 C C . VAL A 1 104 ? -4.590 -2.063 12.486 1.00 98.75 104 VAL A C 1
ATOM 830 O O . VAL A 1 104 ? -4.080 -1.004 12.851 1.00 98.75 104 VAL A O 1
ATOM 833 N N . GLY A 1 105 ? -3.925 -3.216 12.546 1.00 98.50 105 GLY A N 1
ATOM 834 C CA . GLY A 1 105 ? -2.517 -3.267 12.949 1.00 98.50 105 GLY A CA 1
ATOM 835 C C . GLY A 1 105 ? -1.589 -2.565 11.946 1.00 98.50 105 GLY A C 1
ATOM 836 O O . GLY A 1 105 ? -1.903 -2.474 10.757 1.00 98.50 105 GLY A O 1
ATOM 837 N N . ALA A 1 106 ? -0.402 -2.140 12.394 1.00 97.81 106 ALA A N 1
ATOM 838 C CA . ALA A 1 106 ? 0.563 -1.402 11.568 1.00 97.81 106 ALA A CA 1
ATOM 839 C C . ALA A 1 106 ? 0.891 -2.079 10.219 1.00 97.81 106 ALA A C 1
ATOM 841 O O . ALA A 1 106 ? 0.939 -1.415 9.187 1.00 97.81 106 ALA A O 1
ATOM 842 N N . GLN A 1 107 ? 1.066 -3.408 10.197 1.00 98.00 107 GLN A N 1
ATOM 843 C CA . GLN A 1 107 ? 1.349 -4.146 8.955 1.00 98.00 107 GLN A CA 1
ATOM 844 C C . GLN A 1 107 ? 0.165 -4.141 7.981 1.00 98.00 107 GLN A C 1
ATOM 846 O O . GLN A 1 107 ? 0.359 -3.990 6.776 1.00 98.00 107 GLN A O 1
ATOM 851 N N . CYS A 1 108 ? -1.062 -4.243 8.497 1.00 98.62 108 CYS A N 1
ATOM 852 C CA . CYS A 1 108 ? -2.262 -4.098 7.681 1.00 98.62 108 CYS A CA 1
ATOM 853 C C . CYS A 1 108 ? -2.370 -2.665 7.140 1.00 98.62 108 CYS A C 1
ATOM 855 O O . CYS A 1 108 ? -2.635 -2.487 5.957 1.00 98.62 108 CYS A O 1
ATOM 857 N N . GLY A 1 109 ? -2.076 -1.647 7.957 1.00 98.56 109 GLY A N 1
ATOM 858 C CA . GLY A 1 109 ? -2.006 -0.256 7.499 1.00 98.56 109 GLY A CA 1
ATOM 859 C C . GLY A 1 109 ? -0.993 -0.051 6.366 1.00 98.56 109 GLY A C 1
ATOM 860 O O . GLY A 1 109 ? -1.311 0.580 5.360 1.00 98.56 109 GLY A O 1
ATOM 861 N N . ASN A 1 110 ? 0.194 -0.658 6.470 1.00 98.44 110 ASN A N 1
ATOM 862 C CA . ASN A 1 110 ? 1.203 -0.634 5.405 1.00 98.44 110 ASN A CA 1
ATOM 863 C C . ASN A 1 110 ? 0.711 -1.315 4.118 1.00 98.44 110 ASN A C 1
ATOM 865 O O . ASN A 1 110 ? 1.005 -0.845 3.020 1.00 98.44 110 ASN A O 1
ATOM 869 N N . ALA A 1 111 ? -0.035 -2.419 4.235 1.00 98.56 111 ALA A N 1
ATOM 870 C CA . ALA A 1 111 ? -0.637 -3.091 3.087 1.00 98.56 111 ALA A CA 1
ATOM 871 C C . ALA A 1 111 ? -1.705 -2.211 2.416 1.00 98.56 111 ALA A C 1
ATOM 873 O O . ALA A 1 111 ? -1.700 -2.087 1.192 1.00 98.56 111 ALA A O 1
ATOM 874 N N . VAL A 1 112 ? -2.549 -1.536 3.204 1.00 98.62 112 VAL A N 1
ATOM 875 C CA . VAL A 1 112 ? -3.560 -0.590 2.699 1.00 98.62 112 VAL A CA 1
ATOM 876 C C . VAL A 1 112 ? -2.909 0.581 1.961 1.00 98.62 112 VAL A C 1
ATOM 878 O O . VAL A 1 112 ? -3.334 0.919 0.860 1.00 98.62 112 VAL A O 1
ATOM 881 N N . LEU A 1 113 ? -1.820 1.152 2.491 1.00 98.38 113 LEU A N 1
ATOM 882 C CA . LEU A 1 113 ? -1.063 2.214 1.806 1.00 98.38 113 LEU A CA 1
ATOM 883 C C . LEU A 1 113 ? -0.454 1.765 0.466 1.00 98.38 113 LEU A C 1
ATOM 885 O O . LEU A 1 113 ? -0.173 2.610 -0.382 1.00 98.38 113 LEU A O 1
ATOM 889 N N . ARG A 1 114 ? -0.269 0.455 0.260 1.00 98.12 114 ARG A N 1
ATOM 890 C CA . ARG A 1 114 ? 0.156 -0.142 -1.018 1.00 98.12 114 ARG A CA 1
ATOM 891 C C . ARG A 1 114 ? -1.012 -0.597 -1.904 1.00 98.12 114 ARG A C 1
ATOM 893 O O . ARG A 1 114 ? -0.774 -1.246 -2.917 1.00 98.12 114 ARG A O 1
ATOM 900 N N . GLY A 1 115 ? -2.250 -0.259 -1.543 1.00 97.75 115 GLY A N 1
ATOM 901 C CA . GLY A 1 115 ? -3.451 -0.538 -2.335 1.00 97.75 115 GLY A CA 1
ATOM 902 C C . GLY A 1 115 ? -4.203 -1.819 -1.965 1.00 97.75 115 GLY A C 1
ATOM 903 O O . GLY A 1 115 ? -5.098 -2.212 -2.704 1.00 97.75 115 GLY A O 1
ATOM 904 N N . ALA A 1 116 ? -3.876 -2.484 -0.851 1.00 98.38 116 ALA A N 1
ATOM 905 C CA . ALA A 1 116 ? -4.644 -3.644 -0.395 1.00 98.38 116 ALA A CA 1
ATOM 906 C C . ALA A 1 116 ? -5.954 -3.241 0.306 1.00 98.38 116 ALA A C 1
ATOM 908 O O . ALA A 1 116 ? -6.034 -2.212 0.977 1.00 98.38 116 ALA A O 1
ATOM 909 N N . HIS A 1 117 ? -6.961 -4.111 0.229 1.00 98.50 117 HIS A N 1
ATOM 910 C CA . HIS A 1 117 ? -8.138 -4.038 1.094 1.00 98.50 117 HIS A CA 1
ATOM 911 C C . HIS A 1 117 ? -7.816 -4.503 2.522 1.00 98.50 117 HIS A C 1
ATOM 913 O O . HIS A 1 117 ? -6.833 -5.208 2.767 1.00 98.50 117 HIS A O 1
ATOM 919 N N . VAL A 1 118 ? -8.682 -4.136 3.468 1.00 98.62 118 VAL A N 1
ATOM 920 C CA . VAL A 1 118 ? -8.649 -4.677 4.831 1.00 98.62 118 VAL A CA 1
ATOM 921 C C . VAL A 1 118 ? -9.401 -6.004 4.857 1.00 98.62 118 VAL A C 1
ATOM 923 O O . VAL A 1 118 ? -10.567 -6.068 4.477 1.00 98.62 118 VAL A O 1
ATOM 926 N N . TYR A 1 119 ? -8.747 -7.049 5.354 1.00 98.38 119 TYR A N 1
ATOM 927 C CA . TYR A 1 119 ? -9.370 -8.344 5.628 1.00 98.38 119 TYR A CA 1
ATOM 928 C C . TYR A 1 119 ? -9.583 -8.514 7.133 1.00 98.38 119 TYR A C 1
ATOM 930 O O . TYR A 1 119 ? -8.811 -7.976 7.928 1.00 98.38 119 TYR A O 1
ATOM 938 N N . ALA A 1 120 ? -10.592 -9.298 7.527 1.00 97.69 120 ALA A N 1
ATOM 939 C CA . ALA A 1 120 ? -11.005 -9.454 8.926 1.00 97.69 120 ALA A CA 1
ATOM 940 C C . ALA A 1 120 ? -9.853 -9.729 9.923 1.00 97.69 120 ALA A C 1
ATOM 942 O O . ALA A 1 120 ? -9.837 -9.089 10.973 1.00 97.69 120 ALA A O 1
ATOM 943 N N . PRO A 1 121 ? -8.840 -10.574 9.622 1.00 97.50 121 PRO A N 1
ATOM 944 C CA . PRO A 1 121 ? -7.720 -10.803 10.543 1.00 97.50 121 PRO A CA 1
ATOM 945 C C . PRO A 1 121 ? -6.857 -9.565 10.840 1.00 97.50 121 PRO A C 1
ATOM 947 O O . PRO A 1 121 ? -6.130 -9.557 11.831 1.00 97.50 121 PRO A O 1
ATOM 950 N N . GLY A 1 122 ? -6.903 -8.541 9.983 1.00 97.94 122 GLY A N 1
ATOM 951 C CA . GLY A 1 122 ? -6.151 -7.297 10.150 1.00 97.94 122 GLY A CA 1
ATOM 952 C C . GLY A 1 122 ? -6.826 -6.270 11.061 1.00 97.94 122 GLY A C 1
ATOM 953 O O . GLY A 1 122 ? -6.156 -5.328 11.491 1.00 97.94 122 GLY A O 1
ATOM 954 N N . ILE A 1 123 ? -8.120 -6.442 11.359 1.00 98.44 123 ILE A N 1
ATOM 955 C CA . ILE A 1 123 ? -8.901 -5.542 12.215 1.00 98.44 123 ILE A CA 1
ATOM 956 C C . ILE A 1 123 ? -8.602 -5.867 13.681 1.00 98.44 123 ILE A C 1
ATOM 958 O O . ILE A 1 123 ? -8.727 -7.014 14.116 1.00 98.44 123 ILE A O 1
ATOM 962 N N . VAL A 1 124 ? -8.202 -4.850 14.445 1.00 97.94 124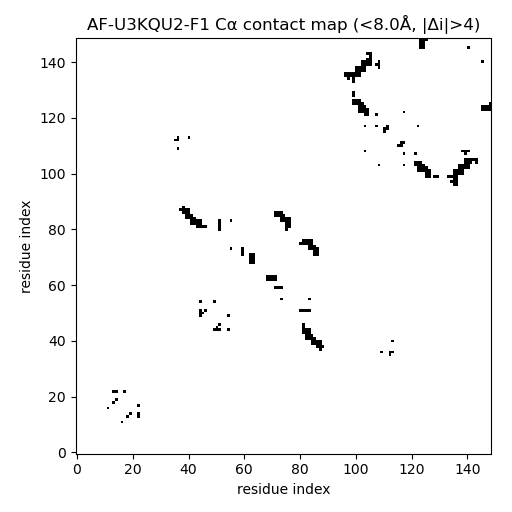 VAL A N 1
ATOM 963 C CA . VAL A 1 124 ? -7.933 -4.969 15.887 1.00 97.94 124 VAL A CA 1
ATOM 964 C C . VAL A 1 124 ? -9.087 -4.443 16.735 1.00 97.94 124 VAL A C 1
ATOM 966 O O . VAL A 1 124 ? -9.367 -5.021 17.780 1.00 97.94 124 VAL A O 1
ATOM 969 N N . SER A 1 125 ? -9.779 -3.400 16.274 1.00 98.19 125 SER A N 1
ATOM 970 C CA . SER A 1 125 ? -10.937 -2.810 16.951 1.00 98.19 125 SER A CA 1
ATOM 971 C C . SER A 1 125 ? -11.855 -2.132 15.930 1.00 98.19 125 SER A C 1
ATOM 973 O O . SER A 1 125 ? -11.412 -1.764 14.837 1.00 98.19 125 SER A O 1
ATOM 975 N N . ALA A 1 126 ? -13.131 -1.989 16.267 1.00 98.06 126 ALA A N 1
ATOM 976 C CA . ALA A 1 126 ? -14.160 -1.396 15.421 1.00 98.06 126 ALA A CA 1
ATOM 977 C C . ALA A 1 126 ? -15.232 -0.714 16.283 1.00 98.06 126 ALA A C 1
ATOM 979 O O . ALA A 1 126 ? -15.468 -1.115 17.423 1.00 98.06 126 ALA A O 1
ATOM 980 N N . SER A 1 127 ? -15.911 0.301 15.744 1.00 97.44 127 SER A N 1
ATOM 981 C CA . SER A 1 127 ? -17.061 0.910 16.421 1.00 97.44 127 SER A CA 1
ATOM 982 C C . SER A 1 127 ? -18.151 -0.128 16.722 1.00 97.44 127 SER A C 1
ATOM 984 O O . SER A 1 127 ? -18.555 -0.886 15.843 1.00 97.44 127 SER A O 1
ATOM 986 N N . GLN A 1 128 ? -18.687 -0.112 17.947 1.00 96.19 128 GLN A N 1
ATOM 987 C CA . GLN A 1 128 ? -19.651 -1.105 18.445 1.00 96.19 128 GLN A CA 1
ATOM 988 C C . GLN A 1 128 ? -20.899 -1.280 17.560 1.00 96.19 128 GLN A C 1
ATOM 990 O O . GLN A 1 128 ? -21.441 -2.377 17.467 1.00 96.19 128 GLN A O 1
ATOM 995 N N . PHE A 1 129 ? -21.369 -0.207 16.921 1.00 94.81 129 PHE A N 1
ATOM 996 C CA . PHE A 1 129 ? -22.599 -0.206 16.121 1.00 94.81 129 PHE A CA 1
ATOM 997 C C . PHE A 1 129 ? -22.363 -0.399 14.619 1.00 94.81 129 PHE A C 1
ATOM 999 O O . PHE A 1 129 ? -23.296 -0.203 13.844 1.00 94.81 129 PHE A O 1
ATOM 1006 N N . MET A 1 130 ? -21.139 -0.751 14.211 1.00 97.62 130 MET A N 1
ATOM 1007 C CA . MET A 1 130 ? -20.792 -0.972 12.808 1.00 97.62 130 MET A CA 1
ATOM 1008 C C . MET A 1 130 ? -21.642 -2.092 12.199 1.00 97.62 130 MET A C 1
ATOM 1010 O O . MET A 1 130 ? -21.747 -3.186 12.759 1.00 97.62 130 MET A O 1
ATOM 1014 N N . LYS A 1 131 ? -22.219 -1.828 11.027 1.00 97.69 131 LYS A N 1
ATOM 1015 C CA . LYS A 1 131 ? -22.996 -2.790 10.239 1.00 97.69 131 LYS A CA 1
ATOM 1016 C C . LYS A 1 131 ? -22.386 -2.986 8.857 1.00 97.69 131 LYS A C 1
ATOM 1018 O O . LYS A 1 131 ? -21.648 -2.149 8.340 1.00 97.69 131 LYS A O 1
ATOM 1023 N N . ALA A 1 132 ? -22.720 -4.113 8.233 1.00 97.81 132 ALA A N 1
ATOM 1024 C CA . ALA A 1 132 ? -22.367 -4.351 6.841 1.00 97.81 132 ALA A CA 1
ATOM 1025 C C . ALA A 1 132 ? -22.993 -3.268 5.945 1.00 97.81 132 ALA A C 1
ATOM 1027 O O . ALA A 1 132 ? -24.193 -3.015 6.024 1.00 97.81 132 ALA A O 1
ATOM 1028 N N . GLY A 1 133 ? -22.170 -2.652 5.096 1.00 97.19 133 GLY A N 1
ATOM 1029 C CA . GLY A 1 133 ? -22.572 -1.552 4.214 1.00 97.19 133 GLY A CA 1
ATOM 1030 C C . GLY A 1 133 ? -22.274 -0.152 4.758 1.00 97.19 133 GLY A C 1
ATOM 1031 O O . GLY A 1 133 ? -22.344 0.803 3.986 1.00 97.19 133 GLY A O 1
ATOM 1032 N N . ASP A 1 134 ? -21.888 -0.013 6.030 1.00 97.81 134 ASP A N 1
ATOM 1033 C CA . ASP A 1 134 ? -21.491 1.285 6.577 1.00 97.81 134 ASP A CA 1
ATOM 1034 C C . ASP A 1 134 ? -20.225 1.815 5.887 1.00 97.81 134 ASP A C 1
ATOM 1036 O O . ASP A 1 134 ? -19.252 1.091 5.656 1.00 97.81 134 ASP A O 1
ATOM 1040 N N . VAL A 1 135 ? -20.213 3.118 5.601 1.00 98.12 135 VAL A N 1
ATOM 1041 C CA . VAL A 1 135 ? -19.012 3.819 5.140 1.00 98.12 135 VAL A CA 1
ATOM 1042 C C . VAL A 1 135 ? -18.190 4.212 6.363 1.00 98.12 135 VAL A C 1
ATOM 1044 O O . VAL A 1 135 ? -18.626 5.022 7.179 1.00 98.12 135 VAL A O 1
ATOM 1047 N N . ILE A 1 136 ? -16.988 3.651 6.481 1.00 98.38 136 ILE A N 1
ATOM 1048 C CA . ILE A 1 136 ? -16.150 3.782 7.679 1.00 98.38 136 ILE A CA 1
ATOM 1049 C C . ILE A 1 136 ? -14.822 4.488 7.395 1.00 98.38 136 ILE A C 1
ATOM 1051 O O . ILE A 1 136 ? -14.351 4.542 6.258 1.00 98.38 136 ILE A O 1
ATOM 1055 N N . SER A 1 137 ? -14.187 5.011 8.444 1.00 98.56 137 SER A N 1
ATOM 1056 C CA . SER A 1 137 ? -12.790 5.467 8.406 1.00 98.56 137 SER A CA 1
ATOM 1057 C C . SER A 1 137 ? -11.856 4.417 8.996 1.00 98.56 137 SER A C 1
ATOM 1059 O O . SER A 1 137 ? -12.060 3.950 10.113 1.00 98.56 137 SER A O 1
ATOM 1061 N N . VAL A 1 138 ? -10.816 4.050 8.248 1.00 98.62 138 VAL A N 1
ATOM 1062 C CA . VAL A 1 138 ? -9.810 3.077 8.690 1.00 98.62 138 VAL A CA 1
ATOM 1063 C C . VAL A 1 138 ? -8.580 3.806 9.224 1.00 98.62 138 VAL A C 1
ATOM 1065 O O . VAL A 1 138 ? -8.017 4.663 8.541 1.00 98.62 138 VAL A O 1
ATOM 1068 N N . TYR A 1 139 ? -8.130 3.423 10.416 1.00 98.62 139 TYR A N 1
ATOM 1069 C CA . TYR A 1 139 ? -6.931 3.949 11.065 1.00 98.62 139 TYR A CA 1
ATOM 1070 C C . TYR A 1 139 ? -5.907 2.842 11.310 1.00 98.62 139 TYR A C 1
ATOM 1072 O O . TYR A 1 139 ? -6.259 1.702 11.596 1.00 98.62 139 TYR A O 1
ATOM 1080 N N . SER A 1 140 ? -4.623 3.188 11.220 1.00 98.56 140 SER A N 1
ATOM 1081 C CA . SER A 1 140 ? -3.514 2.270 11.494 1.00 98.56 140 SER A CA 1
ATOM 1082 C C . SER A 1 140 ? -2.971 2.498 12.903 1.00 98.56 140 SER A C 1
ATOM 1084 O O . SER A 1 140 ? -2.527 3.603 13.226 1.00 98.56 140 SER A O 1
ATOM 1086 N N . ASP A 1 141 ? -2.960 1.456 13.732 1.00 98.31 141 ASP A N 1
ATOM 1087 C CA . ASP A 1 141 ? -2.294 1.466 15.034 1.00 98.31 141 ASP A CA 1
ATOM 1088 C C . ASP A 1 141 ? -0.774 1.330 14.861 1.00 98.31 141 ASP A C 1
ATOM 1090 O O . ASP A 1 141 ? -0.178 0.260 15.018 1.00 98.31 141 ASP A O 1
ATOM 1094 N N . ILE A 1 142 ? -0.132 2.452 14.536 1.00 97.38 142 ILE A N 1
ATOM 1095 C CA . ILE A 1 142 ? 1.316 2.531 14.297 1.00 97.38 142 ILE A CA 1
ATOM 1096 C C . ILE A 1 142 ? 2.164 2.246 15.547 1.00 97.38 142 ILE A C 1
ATOM 1098 O O . ILE A 1 142 ? 3.368 2.023 15.424 1.00 97.38 142 ILE A O 1
ATOM 1102 N N . LYS A 1 143 ? 1.576 2.288 16.752 1.00 97.00 143 LYS A N 1
ATOM 1103 C CA . LYS A 1 143 ? 2.281 2.005 18.015 1.00 97.00 143 LYS A CA 1
ATOM 1104 C C . LYS A 1 143 ? 2.027 0.589 18.534 1.00 97.00 143 LYS A C 1
ATOM 1106 O O . LYS A 1 143 ? 2.721 0.183 19.468 1.00 97.00 143 LYS A O 1
ATOM 1111 N N . GLY A 1 144 ? 1.074 -0.145 17.956 1.00 95.88 144 GLY A N 1
ATOM 1112 C CA . GLY A 1 144 ? 0.709 -1.493 18.392 1.00 95.88 144 GLY A CA 1
ATOM 1113 C C . GLY A 1 144 ? 0.209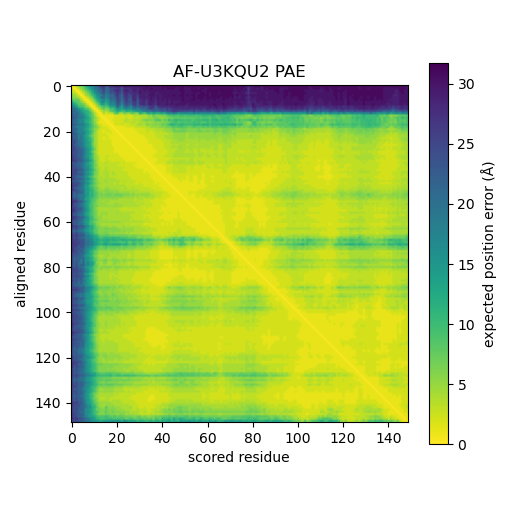 -1.517 19.838 1.00 95.88 144 GLY A C 1
ATOM 1114 O O . GLY A 1 144 ? 0.628 -2.372 20.619 1.00 95.88 144 GLY A O 1
ATOM 1115 N N . LYS A 1 145 ? -0.583 -0.515 20.235 1.00 97.31 145 LYS A N 1
ATOM 1116 C CA . LYS A 1 145 ? -1.099 -0.356 21.608 1.00 97.31 145 LYS A CA 1
ATOM 1117 C C . LYS A 1 145 ? -2.594 -0.631 21.735 1.00 97.31 145 LYS A C 1
ATOM 1119 O O . LYS A 1 145 ? -3.073 -0.769 22.860 1.00 97.31 145 LYS A O 1
ATOM 1124 N N . CYS A 1 146 ? -3.319 -0.735 20.626 1.00 95.31 146 CYS A N 1
ATOM 1125 C CA . CYS A 1 146 ? -4.713 -1.148 20.618 1.00 95.31 146 CYS A CA 1
ATOM 1126 C C . CYS A 1 146 ? 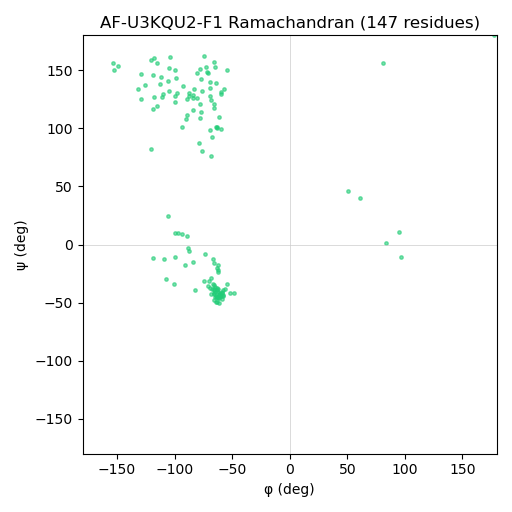-4.803 -2.629 21.017 1.00 95.31 146 CYS A C 1
ATOM 1128 O O . CYS A 1 146 ? -4.150 -3.491 20.425 1.00 95.31 146 CYS A O 1
ATOM 1130 N N . LYS A 1 147 ? -5.589 -2.925 22.056 1.00 93.56 147 LYS A N 1
ATOM 1131 C CA . LYS A 1 147 ? -5.912 -4.307 22.426 1.00 93.56 147 LYS A CA 1
ATOM 1132 C C . LYS A 1 147 ? -7.025 -4.802 21.510 1.00 93.56 147 LYS A C 1
ATOM 1134 O O . LYS A 1 147 ? -7.867 -4.020 21.093 1.00 93.56 147 LYS A O 1
ATOM 1139 N N . LYS A 1 148 ? -7.014 -6.098 21.207 1.00 92.25 148 LYS A N 1
ATOM 1140 C CA . LYS A 1 148 ? -8.038 -6.703 20.358 1.00 92.25 148 LYS A CA 1
ATOM 1141 C C . LYS A 1 148 ? -9.386 -6.721 21.087 1.00 92.25 148 LYS A C 1
ATOM 1143 O O . LYS A 1 148 ? -9.439 -7.253 22.197 1.00 92.25 148 LYS A O 1
ATOM 1148 N N . GLY A 1 149 ? -10.431 -6.201 20.442 1.00 87.00 149 GLY A N 1
ATOM 1149 C CA . GLY A 1 149 ? -11.771 -6.024 21.018 1.00 87.00 149 GLY A CA 1
ATOM 1150 C C . GLY A 1 149 ? -12.225 -4.583 20.893 1.00 87.00 149 GLY A C 1
ATOM 1151 O O . GLY A 1 149 ? -11.687 -3.742 21.641 1.00 87.00 149 GLY A O 1
#

InterPro domains:
  IPR015947 PUA-like superfamily [SSF88697] (103-140)
  IPR036974 PUA domain superfamily [G3DSA:2.30.130.10] (91-147)

Sequence (149 a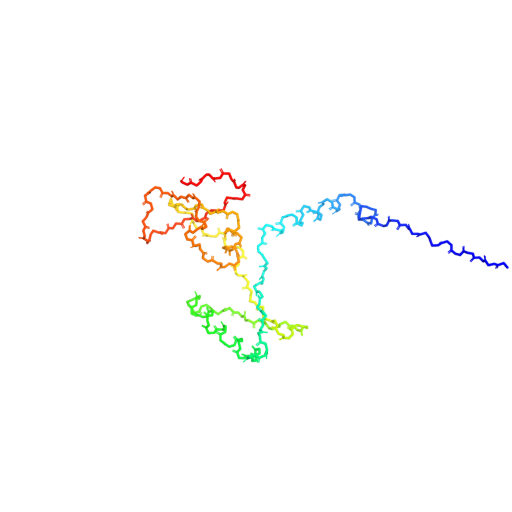a):
MFHKRGKKNGKFSIVTALGKQEAERKFETLLKHLSHPPSFTTVRVNTHLASVQHVKNLLLDELQKQFNGLSVPILQHPDLQDVLLIPVIGPRKNIKKQQCEAIVGAQCGNAVLRGAHVYAPGIVSASQFMKAGDVISVYSDIKGKCKKG

Nearest PDB structures (foldseek):
  5wwt-assembly2_B  TM=9.888E-01  e=1.172E-20  Homo sapiens
  5wws-assembly2_B  TM=9.893E-01  e=1.336E-20  Homo sapiens
  5wwr-assembly2_B  TM=9.894E-01  e=1.522E-20  Homo sapiens
  5wwq-assembly2_B  TM=9.742E-01  e=1.735E-20  Homo sapiens
  5wwq-assembly1_A  TM=9.786E-01  e=2.110E-20  Homo sapiens

Solvent-accessible surface area (backbone atoms only — not comparable to full-atom values): 9336 Å² total; per-residue (Å²): 137,84,82,79,79,76,80,79,82,68,85,83,43,66,49,80,75,59,34,61,68,54,46,49,53,53,49,53,51,48,61,57,51,72,78,50,68,71,64,52,51,77,46,75,52,63,65,92,81,43,54,56,69,59,52,50,50,55,47,51,57,49,44,29,63,77,49,78,65,49,89,72,69,77,44,69,41,86,91,44,74,50,30,37,37,33,71,55,91,70,86,77,88,83,74,80,83,48,94,42,42,36,34,23,40,42,68,46,36,55,42,38,65,72,72,44,80,90,52,76,92,39,54,37,34,60,45,91,84,72,54,94,88,64,77,62,32,80,45,56,36,78,80,73,74,79,61,78,104

pLDDT: mean 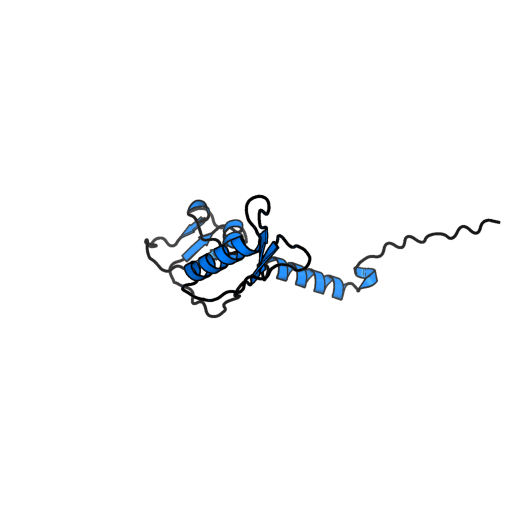93.13, std 13.74, range [36.03, 98.81]

Organism: Homo sapiens (NCBI:txid9606)

Secondary structure (DSSP, 8-state):
-------------HHHHH-HHHHHHHHHHHHHHHTS--SEEEEE--TTTS-HHHHHHHHHHHHHHHTTT-----EEPSS-TTEEEEE-----TTPPPPSSEEEEEHHHHHHHHTTPPP-GGGEEEE-TT--TT---EEEEETTS-PPP-